Protein AF-A8F8S2-F1 (afdb_monomer_lite)

Secondary structure (DSSP, 8-state):
-HHHHHHHHHHHHHHHHHHHHHHHGGG-SS-HHHHHHHHHHHHHHHHHH-S-HHHHHHHHHHHHHHHHHHHHHHHHHHGGG---HHHHHHHHHHHHHHHHHHHHHHHHHHHHHHHT---

pLDDT: mean 85.49, std 11.43, range [55.09, 97.12]

Sequence (119 aa):
MKKVLFFIIVMTFLYHAVIFELVLGKFSPFPSALMWVFVAIISWFVGNSIESFSRTLFVVVTSFIVSGIISYFLMSYYIRESVEGLVQIITLRMISISLLTVFTLSSICAFFGYMFRSR

Foldseek 3Di:
DVLLVVLLVVLLVLLLLLLVCLVVVVPRPDDSVVSLVVLLVSLLVLLLPDQDLVSSLVSLVNSLVNSVVVNVVVCVVVVPDDDDVVVVVVSVVVSVVVSVVSSVSSSVSSNVSNVPHDD

Organism: Pseudothermotoga lettingae (strain ATCC BAA-301 / DSM 14385 / NBRC 107922 / TMO) (NCBI:txid416591)

Radius of gyration: 15.35 Å; chains: 1; bounding box: 41×23×43 Å

Structure (mmCIF, N/CA/C/O backbone):
data_AF-A8F8S2-F1
#
_entry.id   AF-A8F8S2-F1
#
loop_
_atom_site.group_PDB
_atom_site.id
_atom_site.type_symbol
_atom_site.label_atom_id
_atom_site.label_alt_id
_atom_site.label_comp_id
_atom_site.label_asym_id
_atom_site.label_entity_id
_atom_site.label_seq_id
_atom_site.pdbx_PDB_ins_code
_atom_site.Cartn_x
_atom_site.Cartn_y
_atom_site.Cartn_z
_atom_site.occupancy
_atom_site.B_iso_or_equiv
_atom_site.auth_seq_id
_atom_site.auth_comp_id
_atom_site.auth_asym_id
_atom_site.auth_atom_id
_atom_site.pdbx_PDB_model_num
ATOM 1 N N . MET A 1 1 ? 0.224 -0.499 21.092 1.00 71.69 1 MET A N 1
ATOM 2 C CA . MET A 1 1 ? 1.548 -0.388 20.431 1.00 71.69 1 MET A CA 1
ATOM 3 C C . MET A 1 1 ? 1.903 -1.615 19.592 1.00 71.69 1 MET A C 1
ATOM 5 O O . MET A 1 1 ? 2.153 -1.430 18.412 1.00 71.69 1 MET A O 1
ATOM 9 N N . LYS A 1 2 ? 1.848 -2.853 20.118 1.00 84.44 2 LYS A N 1
ATOM 10 C CA . LYS A 1 2 ? 2.185 -4.075 19.344 1.00 84.44 2 LYS A CA 1
ATOM 11 C C . LYS A 1 2 ? 1.418 -4.222 18.013 1.00 84.44 2 LYS A C 1
ATOM 13 O O . LYS A 1 2 ? 2.042 -4.428 16.983 1.00 84.44 2 LYS A O 1
ATOM 18 N N . LYS A 1 3 ? 0.089 -4.027 18.013 1.00 85.69 3 LYS A N 1
ATOM 19 C CA . LYS A 1 3 ? -0.744 -4.078 16.788 1.00 85.69 3 LYS A CA 1
ATOM 20 C C . LYS A 1 3 ? -0.375 -3.004 15.755 1.00 85.69 3 LYS A C 1
ATOM 22 O O . LYS A 1 3 ? -0.340 -3.283 14.568 1.00 85.69 3 LYS A O 1
ATOM 27 N N . VAL A 1 4 ? -0.074 -1.790 16.219 1.00 88.94 4 VAL A N 1
ATOM 28 C CA . VAL A 1 4 ? 0.326 -0.659 15.362 1.00 88.94 4 VAL A CA 1
ATOM 29 C C . VAL A 1 4 ? 1.646 -0.974 14.666 1.00 88.94 4 VAL A C 1
ATOM 31 O O . VAL A 1 4 ? 1.726 -0.866 13.451 1.00 88.94 4 VAL A O 1
ATOM 34 N N . LEU A 1 5 ? 2.649 -1.433 15.421 1.00 91.88 5 LEU A N 1
ATOM 35 C CA . LEU A 1 5 ? 3.941 -1.826 14.861 1.00 91.88 5 LEU A CA 1
ATOM 36 C C . LEU A 1 5 ? 3.792 -2.969 13.847 1.00 91.88 5 LEU A C 1
ATOM 38 O O . LEU A 1 5 ? 4.364 -2.902 12.766 1.00 91.88 5 LEU A O 1
ATOM 42 N N . PHE A 1 6 ? 2.983 -3.981 14.173 1.00 93.75 6 PHE A N 1
ATOM 43 C CA . PHE A 1 6 ? 2.685 -5.081 13.258 1.00 93.75 6 PHE A CA 1
ATOM 44 C C . PHE A 1 6 ? 2.084 -4.581 11.938 1.00 93.75 6 PHE A C 1
ATOM 46 O O . PHE A 1 6 ? 2.605 -4.905 10.875 1.00 93.75 6 PHE A O 1
ATOM 53 N N . PHE A 1 7 ? 1.043 -3.743 11.991 1.00 94.19 7 PHE A N 1
ATOM 54 C CA . PHE A 1 7 ? 0.446 -3.192 10.775 1.00 94.19 7 PHE A CA 1
ATOM 55 C C . PHE A 1 7 ? 1.416 -2.310 9.998 1.00 94.19 7 PHE A C 1
ATOM 57 O O . PHE A 1 7 ? 1.414 -2.379 8.773 1.00 94.19 7 PHE A O 1
ATOM 64 N N . ILE A 1 8 ? 2.278 -1.546 10.681 1.00 94.06 8 ILE A N 1
ATOM 65 C CA . ILE A 1 8 ? 3.308 -0.755 10.006 1.00 94.06 8 ILE A CA 1
ATOM 66 C C . ILE A 1 8 ? 4.217 -1.664 9.178 1.00 94.06 8 ILE A C 1
ATOM 68 O O . ILE A 1 8 ? 4.446 -1.377 8.004 1.00 94.06 8 ILE A O 1
ATOM 72 N N . ILE A 1 9 ? 4.699 -2.762 9.764 1.00 94.31 9 ILE A N 1
ATOM 73 C CA . ILE A 1 9 ? 5.585 -3.724 9.096 1.00 94.31 9 ILE A CA 1
ATOM 74 C C . ILE A 1 9 ? 4.875 -4.371 7.901 1.00 94.31 9 ILE A C 1
ATOM 76 O O . ILE A 1 9 ? 5.403 -4.341 6.790 1.00 94.31 9 ILE A O 1
ATOM 80 N N . VAL A 1 10 ? 3.663 -4.898 8.104 1.00 95.06 10 VAL A N 1
ATOM 81 C CA . VAL A 1 10 ? 2.891 -5.578 7.049 1.00 95.06 10 VAL A CA 1
ATOM 82 C C . VAL A 1 10 ? 2.578 -4.631 5.890 1.00 95.06 10 VAL A C 1
ATOM 84 O O . VAL A 1 10 ? 2.824 -4.968 4.735 1.00 95.06 10 VAL A O 1
ATOM 87 N N . MET A 1 11 ? 2.085 -3.427 6.182 1.00 94.50 11 MET A N 1
ATOM 88 C CA . MET A 1 11 ? 1.760 -2.436 5.154 1.00 94.50 11 MET A CA 1
ATOM 89 C C . MET A 1 11 ? 3.008 -1.948 4.419 1.00 94.50 11 MET A C 1
ATOM 91 O O . MET A 1 11 ? 2.962 -1.762 3.207 1.00 94.50 11 MET A O 1
ATOM 95 N N . THR A 1 12 ? 4.135 -1.781 5.120 1.00 94.06 12 THR A N 1
ATOM 96 C CA . THR A 1 12 ? 5.415 -1.425 4.485 1.00 94.06 12 THR A CA 1
ATOM 97 C C . THR A 1 12 ? 5.805 -2.488 3.467 1.00 94.06 12 THR A C 1
ATOM 99 O O . THR A 1 12 ? 6.110 -2.152 2.327 1.00 94.06 12 THR A O 1
ATOM 102 N N . PHE A 1 13 ? 5.735 -3.766 3.851 1.00 92.88 13 PHE A N 1
ATOM 103 C CA . PHE A 1 13 ? 6.050 -4.876 2.957 1.00 92.88 13 PHE A CA 1
ATOM 104 C C . PHE A 1 13 ? 5.123 -4.912 1.736 1.00 92.88 13 PHE A C 1
ATOM 106 O O . PHE A 1 13 ? 5.595 -5.073 0.615 1.00 92.88 13 PHE A O 1
ATOM 113 N N . LEU A 1 14 ? 3.819 -4.698 1.927 1.00 92.19 14 LEU A N 1
ATOM 114 C CA . LEU A 1 14 ? 2.854 -4.691 0.825 1.00 92.19 14 LEU A CA 1
ATOM 115 C C . LEU A 1 14 ? 3.070 -3.530 -0.145 1.00 92.19 14 LEU A C 1
ATOM 117 O O . LEU A 1 14 ? 3.111 -3.751 -1.352 1.00 92.19 14 LEU A O 1
ATOM 121 N N . TYR A 1 15 ? 3.250 -2.306 0.357 1.00 91.81 15 TYR A N 1
ATOM 122 C CA . TYR A 1 15 ? 3.576 -1.170 -0.506 1.00 91.81 15 TYR A CA 1
ATOM 123 C C . TYR A 1 15 ? 4.882 -1.403 -1.258 1.00 91.81 15 TYR A C 1
ATOM 125 O O . TYR A 1 15 ? 4.992 -1.053 -2.428 1.00 91.81 15 TYR A O 1
ATOM 133 N N . HIS A 1 16 ? 5.868 -1.994 -0.588 1.00 89.50 16 HIS A N 1
ATOM 134 C CA . HIS A 1 16 ? 7.162 -2.280 -1.185 1.00 89.50 16 HIS A CA 1
ATOM 135 C C . HIS A 1 16 ? 7.037 -3.299 -2.315 1.00 89.50 16 HIS A C 1
ATOM 137 O O . HIS A 1 16 ? 7.554 -3.080 -3.408 1.00 89.50 16 HIS A O 1
ATOM 143 N N . ALA A 1 17 ? 6.274 -4.366 -2.078 1.00 88.75 17 ALA A N 1
ATOM 144 C CA . ALA A 1 17 ? 5.955 -5.363 -3.084 1.00 88.75 17 ALA A CA 1
ATOM 145 C C . ALA A 1 17 ? 5.234 -4.732 -4.285 1.00 88.75 17 ALA A C 1
ATOM 147 O O . ALA A 1 17 ? 5.648 -4.970 -5.412 1.00 88.75 17 ALA A O 1
ATOM 148 N N . VAL A 1 18 ? 4.247 -3.849 -4.069 1.00 88.62 18 VAL A N 1
ATOM 149 C CA . VAL A 1 18 ? 3.585 -3.108 -5.163 1.00 88.62 18 VAL A CA 1
ATOM 150 C C . VAL A 1 18 ? 4.596 -2.319 -5.996 1.00 88.62 18 VAL A C 1
ATOM 152 O O . VAL A 1 18 ? 4.557 -2.398 -7.221 1.00 88.62 18 VAL A O 1
ATOM 155 N N . ILE A 1 19 ? 5.511 -1.580 -5.359 1.00 86.25 19 ILE A N 1
ATOM 156 C CA . ILE A 1 19 ? 6.549 -0.819 -6.072 1.00 86.25 19 ILE A CA 1
ATOM 157 C C . ILE A 1 19 ? 7.399 -1.763 -6.923 1.00 86.25 19 ILE A C 1
ATOM 159 O O . ILE A 1 19 ? 7.591 -1.512 -8.109 1.00 86.25 19 ILE A O 1
ATOM 163 N N . PHE A 1 20 ? 7.872 -2.860 -6.337 1.00 82.75 20 PHE A N 1
ATOM 164 C CA . PHE A 1 20 ? 8.701 -3.839 -7.030 1.00 82.75 20 PHE A CA 1
ATOM 165 C C . PHE A 1 20 ? 7.988 -4.498 -8.208 1.00 82.75 20 PHE A C 1
ATOM 167 O O . PHE A 1 20 ? 8.573 -4.592 -9.284 1.00 82.75 20 PHE A O 1
ATOM 174 N N . GLU A 1 21 ? 6.731 -4.905 -8.047 1.00 83.38 21 GLU A N 1
ATOM 175 C CA . GLU A 1 21 ? 5.962 -5.508 -9.137 1.00 83.38 21 GLU A CA 1
ATOM 176 C C . GLU A 1 21 ? 5.777 -4.541 -10.306 1.00 83.38 21 GLU A C 1
ATOM 178 O O . GLU A 1 21 ? 5.973 -4.919 -11.459 1.00 83.38 21 GLU A O 1
ATOM 183 N N . LEU A 1 22 ? 5.463 -3.273 -10.022 1.00 82.25 22 LEU A N 1
ATOM 184 C CA . LEU A 1 22 ? 5.289 -2.249 -11.057 1.00 82.25 22 LEU A CA 1
ATOM 185 C C . LEU A 1 22 ? 6.578 -1.976 -11.843 1.00 82.25 22 LEU A C 1
ATOM 187 O O . LEU A 1 22 ? 6.526 -1.445 -12.950 1.00 82.25 22 LEU A O 1
ATOM 191 N N . VAL A 1 23 ? 7.729 -2.316 -11.268 1.00 78.25 23 VAL A N 1
ATOM 192 C CA . VAL A 1 23 ? 9.053 -2.004 -11.817 1.00 78.25 23 VAL A CA 1
ATOM 193 C C . VAL A 1 23 ? 9.646 -3.202 -12.529 1.00 78.25 23 VAL A C 1
ATOM 195 O O . VAL A 1 23 ? 10.194 -3.062 -13.618 1.00 78.25 23 VAL A O 1
ATOM 198 N N . LEU A 1 24 ? 9.506 -4.386 -11.938 1.00 73.00 24 LEU A N 1
ATOM 199 C CA . LEU A 1 24 ? 9.963 -5.641 -12.518 1.00 73.00 24 LEU A CA 1
ATOM 200 C C . LEU A 1 24 ? 9.001 -6.172 -13.583 1.00 73.00 24 LEU A C 1
ATOM 202 O O . LEU A 1 24 ? 9.435 -6.956 -14.427 1.00 73.00 24 LEU A O 1
ATOM 206 N N . GLY A 1 25 ? 7.733 -5.739 -13.571 1.00 67.81 25 GLY A N 1
ATOM 207 C CA . GLY A 1 25 ? 6.710 -5.960 -14.595 1.00 67.81 25 GLY A CA 1
ATOM 208 C C . GLY A 1 25 ? 6.547 -7.423 -15.016 1.00 67.81 25 GLY A C 1
ATOM 209 O O . GLY A 1 25 ? 5.668 -8.129 -14.538 1.00 67.81 25 GLY A O 1
ATOM 210 N N . LYS A 1 26 ? 7.410 -7.878 -15.931 1.00 60.56 26 LYS A N 1
ATOM 211 C CA . LYS A 1 26 ? 7.431 -9.228 -16.519 1.00 60.56 26 LYS A CA 1
ATOM 212 C C . LYS A 1 26 ? 7.951 -10.321 -15.580 1.00 60.56 26 LYS A C 1
ATOM 214 O O . LYS A 1 26 ? 7.629 -11.483 -15.789 1.00 60.56 26 LYS A O 1
ATOM 219 N N . PHE A 1 27 ? 8.754 -9.963 -14.579 1.00 61.03 27 PHE A N 1
ATOM 220 C CA . PHE A 1 27 ? 9.329 -10.915 -13.616 1.00 61.03 27 PHE A CA 1
ATOM 221 C C . PHE A 1 27 ? 8.520 -11.009 -12.317 1.00 61.03 27 PHE A C 1
ATOM 223 O O . PHE A 1 27 ? 8.965 -11.613 -11.342 1.00 61.03 27 PHE A O 1
ATOM 230 N N . SER A 1 28 ? 7.345 -10.382 -12.295 1.00 62.31 28 SER A N 1
ATOM 231 C CA . SER A 1 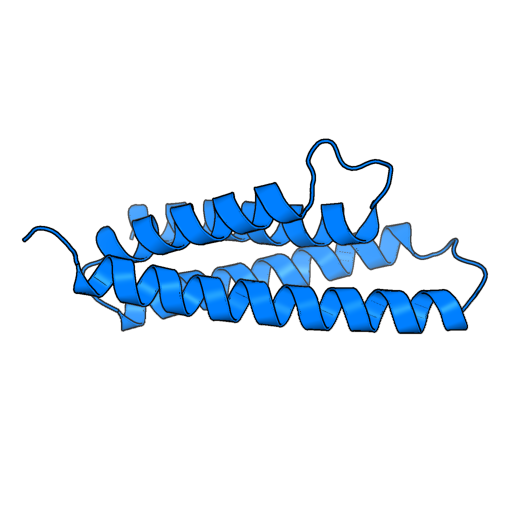28 ? 6.484 -10.334 -11.127 1.00 62.31 28 SER A CA 1
ATOM 232 C C . SER A 1 28 ? 5.785 -11.678 -10.886 1.00 62.31 28 SER A C 1
ATOM 234 O O . SER A 1 28 ? 5.168 -12.203 -11.816 1.00 62.31 28 SER A O 1
ATOM 236 N N . PRO A 1 29 ? 5.835 -12.242 -9.664 1.00 65.50 29 PRO A N 1
ATOM 237 C CA . PRO A 1 29 ? 5.124 -13.476 -9.345 1.00 65.50 29 PRO A CA 1
ATOM 238 C C . PRO A 1 29 ? 3.599 -13.283 -9.284 1.00 65.50 29 PRO A C 1
ATOM 240 O O . PRO A 1 29 ? 2.872 -14.250 -9.511 1.00 65.50 29 PRO A O 1
ATOM 243 N N . PHE A 1 30 ? 3.103 -12.064 -9.020 1.00 72.69 30 PHE A N 1
ATOM 244 C CA . PHE A 1 3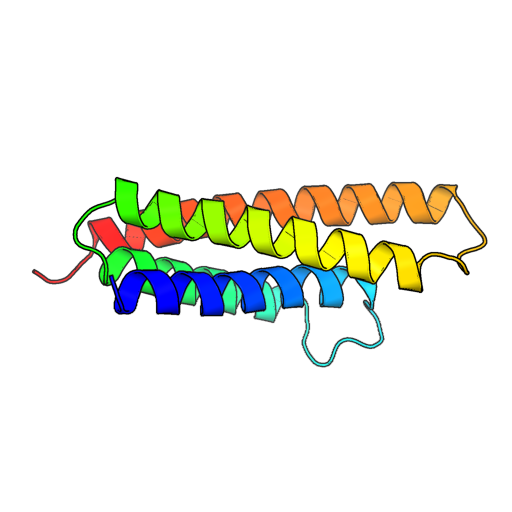0 ? 1.679 -11.733 -9.079 1.00 72.69 30 PHE A CA 1
ATOM 245 C C . PHE A 1 30 ? 1.391 -10.574 -10.054 1.00 72.69 30 PHE A C 1
ATOM 247 O O . PHE A 1 30 ? 2.266 -9.759 -10.360 1.00 72.69 30 PHE A O 1
ATOM 254 N N . PRO A 1 31 ? 0.156 -10.486 -10.588 1.00 82.31 31 PRO A N 1
ATOM 255 C CA . PRO A 1 31 ? -0.318 -9.292 -11.272 1.00 82.31 31 PRO A CA 1
ATOM 256 C C . PRO A 1 31 ? -0.446 -8.121 -10.294 1.00 82.31 31 PRO A C 1
ATOM 258 O O . PRO A 1 31 ? -1.105 -8.251 -9.259 1.00 82.31 31 PRO A O 1
ATOM 261 N N . SER A 1 32 ? 0.038 -6.939 -10.685 1.00 81.62 32 SER A N 1
ATOM 262 C CA . SER A 1 32 ? 0.004 -5.738 -9.834 1.00 81.62 32 SER A CA 1
ATOM 263 C C . SER A 1 32 ? -1.400 -5.391 -9.330 1.00 81.62 32 SER A C 1
ATOM 265 O O . SER A 1 32 ? -1.560 -4.941 -8.198 1.00 81.62 32 SER A O 1
ATOM 267 N N . ALA A 1 33 ? -2.438 -5.663 -10.127 1.00 83.38 33 ALA A N 1
ATOM 268 C CA . ALA A 1 33 ? -3.828 -5.473 -9.716 1.00 83.38 33 ALA A CA 1
ATOM 269 C C . ALA A 1 33 ? -4.215 -6.325 -8.490 1.00 83.38 33 ALA A C 1
ATOM 271 O O . ALA A 1 33 ? -4.931 -5.839 -7.617 1.00 83.38 33 ALA A O 1
ATOM 272 N N . LEU A 1 34 ? -3.722 -7.566 -8.376 1.00 88.12 34 LEU A N 1
ATOM 273 C CA . LEU A 1 34 ? -3.969 -8.403 -7.196 1.00 88.12 34 LEU A CA 1
ATOM 274 C C . LEU A 1 34 ? -3.280 -7.827 -5.959 1.00 88.12 34 LEU A C 1
ATOM 276 O O . LEU A 1 34 ? -3.885 -7.774 -4.889 1.00 88.12 34 LEU A O 1
ATOM 280 N N . MET A 1 35 ? -2.050 -7.330 -6.103 1.00 89.50 35 MET A N 1
ATOM 281 C CA . MET A 1 35 ? -1.344 -6.678 -4.999 1.00 89.50 35 MET A CA 1
ATOM 282 C C . MET A 1 35 ? -2.080 -5.437 -4.493 1.00 89.50 35 MET A C 1
ATOM 284 O O . MET A 1 35 ? -2.152 -5.214 -3.285 1.00 89.50 35 MET A O 1
ATOM 288 N N . TRP A 1 36 ? -2.703 -4.666 -5.385 1.00 91.25 36 TRP A N 1
ATOM 289 C CA . TRP A 1 36 ? -3.529 -3.525 -4.984 1.00 91.25 36 TRP A CA 1
ATOM 290 C C . TRP A 1 36 ? -4.761 -3.961 -4.193 1.00 91.25 36 TRP A C 1
ATOM 292 O O . TRP A 1 36 ? -5.102 -3.331 -3.192 1.00 91.25 36 TRP A O 1
ATOM 302 N N . VAL A 1 37 ? -5.407 -5.057 -4.602 1.00 92.19 37 VAL A N 1
ATOM 303 C CA . VAL A 1 37 ? -6.540 -5.632 -3.866 1.00 92.19 37 VAL A CA 1
ATOM 304 C C . VAL A 1 37 ? -6.105 -6.064 -2.464 1.00 92.19 37 VAL A C 1
ATOM 306 O O . VAL A 1 37 ? -6.788 -5.736 -1.495 1.00 92.19 37 VAL A O 1
ATOM 309 N N . PHE A 1 38 ? -4.947 -6.717 -2.319 1.00 92.94 38 PHE A N 1
ATOM 310 C CA . PHE A 1 38 ? -4.412 -7.062 -0.998 1.00 92.94 38 PHE A CA 1
ATOM 311 C C . PHE A 1 38 ? -4.160 -5.827 -0.135 1.00 92.94 38 PHE A C 1
ATOM 313 O O . PHE A 1 38 ? -4.564 -5.804 1.028 1.00 92.94 38 PHE A O 1
ATOM 320 N N . VAL A 1 39 ? -3.556 -4.778 -0.697 1.00 94.81 39 VAL A N 1
ATOM 321 C CA . VAL A 1 39 ? -3.351 -3.511 0.015 1.00 94.81 39 VAL A CA 1
ATOM 322 C C . VAL A 1 39 ? -4.684 -2.917 0.483 1.00 94.81 39 VAL A C 1
ATOM 324 O O . VAL A 1 39 ? -4.793 -2.508 1.641 1.00 94.81 39 VAL A O 1
ATOM 327 N N . ALA A 1 40 ? -5.713 -2.910 -0.365 1.00 94.56 40 ALA A N 1
ATOM 328 C CA . ALA A 1 40 ? -7.036 -2.392 -0.020 1.00 94.56 40 ALA A CA 1
ATOM 329 C C . ALA A 1 40 ? -7.699 -3.198 1.113 1.00 94.56 40 ALA A C 1
ATOM 331 O O . ALA A 1 40 ? -8.175 -2.617 2.092 1.00 94.56 40 ALA A O 1
ATOM 332 N N . ILE A 1 41 ? -7.669 -4.533 1.022 1.00 95.69 41 ILE A N 1
ATOM 333 C CA . ILE A 1 41 ? -8.217 -5.438 2.043 1.00 95.69 41 ILE A CA 1
ATOM 334 C C . ILE A 1 41 ? -7.502 -5.232 3.380 1.00 95.69 41 ILE A C 1
ATOM 336 O O . ILE A 1 41 ? -8.146 -5.048 4.412 1.00 95.69 41 ILE A O 1
ATOM 340 N N . ILE A 1 42 ? -6.169 -5.224 3.384 1.00 95.44 42 ILE A N 1
ATOM 341 C CA . ILE A 1 42 ? -5.403 -5.048 4.620 1.00 95.44 42 ILE A CA 1
ATOM 342 C C . ILE A 1 42 ? -5.631 -3.655 5.203 1.00 95.44 42 ILE A C 1
ATOM 344 O O . ILE A 1 42 ? -5.824 -3.541 6.410 1.00 95.44 42 ILE A O 1
ATOM 348 N N . SER A 1 43 ? -5.705 -2.615 4.371 1.00 96.12 43 SER A N 1
ATOM 349 C CA . SER A 1 43 ? -6.020 -1.255 4.819 1.00 96.12 43 SER A CA 1
ATOM 350 C C . SER A 1 43 ? -7.372 -1.180 5.524 1.00 96.12 43 SER A C 1
ATOM 352 O O . SER A 1 43 ? -7.468 -0.584 6.597 1.00 96.12 43 SER A O 1
ATOM 354 N N . TRP A 1 44 ? -8.396 -1.849 4.982 1.00 96.31 44 TRP A N 1
ATOM 355 C CA . TRP A 1 44 ? -9.684 -2.001 5.659 1.00 96.31 44 TRP A CA 1
ATOM 356 C C . TRP A 1 44 ? -9.525 -2.654 7.035 1.00 96.31 44 TRP A C 1
ATOM 358 O O . TRP A 1 44 ? -10.028 -2.132 8.031 1.00 96.31 44 TRP A O 1
ATOM 368 N N . PHE A 1 45 ? -8.786 -3.764 7.125 1.00 94.56 45 PHE A N 1
ATOM 369 C CA . PHE A 1 45 ? -8.531 -4.433 8.403 1.00 94.56 45 PHE A CA 1
ATOM 370 C C . PHE A 1 45 ? -7.779 -3.549 9.401 1.00 94.56 45 PHE A C 1
ATOM 372 O O . PHE A 1 45 ? -8.106 -3.584 10.590 1.00 94.56 45 PHE A O 1
ATOM 379 N N . VAL A 1 46 ? -6.814 -2.742 8.945 1.00 94.25 46 VAL A N 1
ATOM 380 C CA . VAL A 1 46 ? -6.110 -1.771 9.797 1.00 94.25 46 VAL A CA 1
ATOM 381 C C . VAL A 1 46 ? -7.112 -0.782 10.390 1.00 94.25 46 VAL A C 1
ATOM 383 O O . VAL A 1 46 ? -7.125 -0.590 11.606 1.00 94.25 46 VAL A O 1
ATOM 386 N N . GLY A 1 47 ? -7.992 -0.220 9.558 1.00 93.38 47 GLY A N 1
ATOM 387 C CA . GLY A 1 47 ? -9.049 0.692 9.995 1.00 93.38 47 GLY A CA 1
ATOM 388 C C . GLY A 1 47 ? -10.019 0.071 10.993 1.00 93.38 47 GLY A C 1
ATOM 389 O O . GLY A 1 47 ? -10.287 0.652 12.042 1.00 93.38 47 GLY A O 1
ATOM 390 N N . ASN A 1 48 ? -10.483 -1.145 10.709 1.00 93.75 48 ASN A N 1
ATOM 391 C CA . ASN A 1 48 ? -11.405 -1.884 11.570 1.00 93.75 48 ASN A CA 1
ATOM 392 C C . ASN A 1 48 ? -10.784 -2.249 12.934 1.00 93.75 48 ASN A C 1
ATOM 394 O O . ASN A 1 48 ? -11.480 -2.361 13.939 1.00 93.75 48 ASN A O 1
ATOM 398 N N . SER A 1 49 ? -9.462 -2.429 12.985 1.00 91.38 49 SER A N 1
ATOM 399 C CA . SER A 1 49 ? -8.759 -2.936 14.171 1.00 91.38 49 SER A CA 1
ATOM 400 C C . SER A 1 49 ? -8.239 -1.853 15.121 1.00 91.38 49 SER A C 1
ATOM 402 O O . SER A 1 49 ? -7.834 -2.178 16.242 1.00 91.38 49 SER A O 1
ATOM 404 N N . ILE A 1 50 ? -8.160 -0.593 14.683 1.00 91.50 50 ILE A N 1
ATOM 405 C CA . ILE A 1 50 ? -7.561 0.506 15.451 1.00 91.50 50 ILE A CA 1
ATOM 406 C C . ILE A 1 50 ? -8.651 1.463 15.939 1.00 91.50 50 ILE A C 1
ATOM 408 O O . ILE A 1 50 ? -9.481 1.951 15.183 1.00 91.50 50 ILE A O 1
ATOM 412 N N . GLU A 1 51 ? -8.610 1.797 17.230 1.00 86.81 51 GLU A N 1
ATOM 413 C CA . GLU A 1 51 ? -9.668 2.575 17.888 1.00 86.81 51 GLU A CA 1
ATOM 414 C C . GLU A 1 51 ? -9.784 4.037 17.439 1.00 86.81 51 GLU A C 1
ATOM 416 O O . GLU A 1 51 ? -10.806 4.665 17.692 1.00 86.81 51 GLU A O 1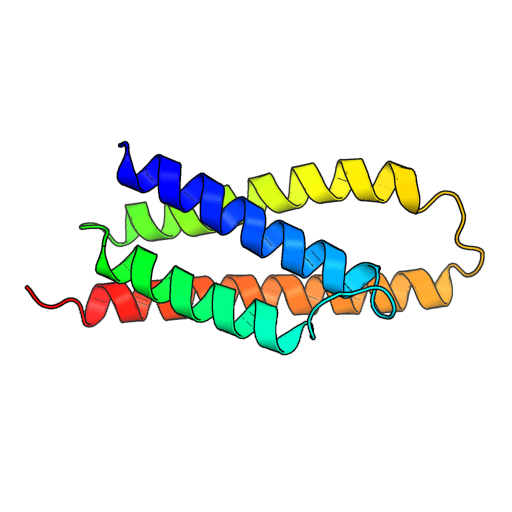
ATOM 421 N N . SER A 1 52 ? -8.750 4.580 16.796 1.00 90.69 52 SER A N 1
ATOM 422 C CA . SER A 1 52 ? -8.671 5.975 16.365 1.00 90.69 52 SER A CA 1
ATOM 423 C C . SER A 1 52 ? -8.284 6.054 14.895 1.00 90.69 52 SER A C 1
ATOM 425 O O . SER A 1 52 ? -7.257 5.507 14.477 1.00 90.69 52 SER A O 1
ATOM 427 N N . PHE A 1 53 ? -9.064 6.806 14.121 1.00 91.88 53 PHE A N 1
ATOM 428 C CA . PHE A 1 53 ? -8.761 7.037 12.714 1.00 91.88 53 PHE A CA 1
ATOM 429 C C . PHE A 1 53 ? -7.432 7.780 12.519 1.00 91.88 53 PHE A C 1
ATOM 431 O O . PHE A 1 53 ? -6.649 7.399 11.656 1.00 91.88 53 PHE A O 1
ATOM 438 N N . SER A 1 54 ? -7.089 8.745 13.379 1.00 92.75 54 SER A N 1
ATOM 439 C CA . SER A 1 54 ? -5.792 9.436 13.309 1.00 92.75 54 SER A CA 1
ATOM 440 C C . SER A 1 54 ? -4.611 8.474 13.470 1.00 92.75 54 SER A C 1
ATOM 442 O O . SER A 1 54 ? -3.609 8.596 12.770 1.00 92.75 54 SER A O 1
ATOM 444 N N . ARG A 1 55 ? -4.734 7.466 14.348 1.00 91.88 55 ARG A N 1
ATOM 445 C CA . ARG A 1 55 ? -3.717 6.407 14.490 1.00 91.88 55 ARG A CA 1
ATOM 446 C C . ARG A 1 55 ? -3.672 5.487 13.271 1.00 91.88 55 ARG A C 1
ATOM 448 O O . ARG A 1 55 ? -2.596 5.038 12.896 1.00 91.88 55 ARG A O 1
ATOM 455 N N . THR A 1 56 ? -4.821 5.219 12.660 1.00 93.69 56 THR A N 1
ATOM 456 C CA . THR A 1 56 ? -4.923 4.437 11.421 1.00 93.69 56 THR A CA 1
ATOM 457 C C . THR A 1 56 ? -4.216 5.150 10.272 1.00 93.69 56 THR A C 1
ATOM 459 O O . THR A 1 56 ? -3.354 4.562 9.626 1.00 93.69 56 THR A O 1
ATOM 462 N N . LEU A 1 57 ? -4.507 6.437 10.068 1.00 94.75 57 LEU A N 1
ATOM 463 C CA . LEU A 1 57 ? -3.827 7.265 9.074 1.00 94.75 57 LEU A CA 1
ATOM 464 C C . LEU A 1 57 ? -2.324 7.325 9.326 1.00 94.75 57 LEU A C 1
ATOM 466 O O . LEU A 1 57 ? -1.552 7.174 8.387 1.00 94.75 57 LEU A O 1
ATOM 470 N N . PHE A 1 58 ? -1.907 7.479 10.586 1.00 95.19 58 PHE A N 1
ATOM 471 C CA . PHE A 1 58 ? -0.492 7.439 10.940 1.00 95.19 58 PHE A CA 1
ATOM 472 C C . PHE A 1 58 ? 0.171 6.135 10.472 1.00 95.19 58 PHE A C 1
ATOM 474 O O . PHE A 1 58 ? 1.209 6.187 9.825 1.00 95.19 58 PHE A O 1
ATOM 481 N N . VAL A 1 59 ? -0.456 4.976 10.705 1.00 95.50 59 VAL A N 1
ATOM 482 C CA . VAL A 1 59 ? 0.051 3.683 10.208 1.00 95.50 59 VAL A CA 1
ATOM 483 C C . VAL A 1 59 ? 0.174 3.680 8.683 1.00 95.50 59 VAL A C 1
ATOM 485 O O . VAL A 1 59 ? 1.246 3.382 8.167 1.00 95.50 59 VAL A O 1
ATOM 488 N N . VAL A 1 60 ? -0.894 4.039 7.965 1.00 95.94 60 VAL A N 1
ATOM 489 C CA . VAL A 1 60 ? -0.931 4.003 6.491 1.00 95.94 60 VAL A CA 1
ATOM 490 C C . VAL A 1 60 ? 0.132 4.928 5.886 1.00 95.94 60 VAL A C 1
ATOM 492 O O . VAL A 1 60 ? 0.865 4.515 4.986 1.00 95.94 60 VAL A O 1
ATOM 495 N N . VAL A 1 61 ? 0.252 6.154 6.405 1.00 96.44 61 VAL A N 1
ATOM 496 C CA . VAL A 1 61 ? 1.214 7.167 5.946 1.00 96.44 61 VAL A CA 1
ATOM 497 C C . VAL A 1 61 ? 2.647 6.751 6.260 1.00 96.44 61 VAL A C 1
ATOM 499 O O . VAL A 1 61 ? 3.497 6.772 5.371 1.00 96.44 61 VAL A O 1
ATOM 502 N N . THR A 1 62 ? 2.935 6.346 7.499 1.00 95.75 62 THR A N 1
ATOM 503 C CA . THR A 1 62 ? 4.292 5.947 7.890 1.00 95.75 62 THR A CA 1
ATOM 504 C C . THR A 1 62 ? 4.760 4.736 7.089 1.00 95.75 62 THR A C 1
ATOM 506 O O . THR A 1 62 ? 5.883 4.745 6.594 1.00 95.75 62 THR A O 1
ATOM 509 N N . SER A 1 63 ? 3.906 3.731 6.880 1.00 95.81 63 SER A N 1
ATOM 510 C CA . SER A 1 63 ? 4.246 2.573 6.048 1.00 95.81 63 SER A CA 1
ATOM 511 C C . SER A 1 63 ? 4.543 2.939 4.599 1.00 95.81 63 SER A C 1
ATOM 513 O O . SER A 1 63 ? 5.476 2.393 4.012 1.00 95.81 63 SER A O 1
ATOM 515 N N . PHE A 1 64 ? 3.775 3.866 4.022 1.00 95.19 64 PHE A N 1
ATOM 516 C CA . PHE A 1 64 ? 4.009 4.337 2.660 1.00 95.19 64 PHE A CA 1
ATOM 517 C C . PHE A 1 64 ? 5.363 5.049 2.538 1.00 95.19 64 PHE A C 1
ATOM 519 O O . PHE A 1 64 ? 6.148 4.730 1.647 1.00 95.19 64 PHE A O 1
ATOM 526 N N . ILE A 1 65 ? 5.679 5.947 3.478 1.00 94.75 65 ILE A N 1
ATOM 527 C CA . ILE A 1 65 ? 6.957 6.676 3.503 1.00 94.75 65 ILE A CA 1
ATOM 528 C C . ILE A 1 65 ? 8.135 5.710 3.670 1.00 94.75 65 ILE A C 1
ATOM 530 O O . ILE A 1 65 ? 9.088 5.765 2.896 1.00 94.75 65 ILE A O 1
ATOM 534 N N . VAL A 1 66 ? 8.070 4.808 4.655 1.00 94.69 66 VAL A N 1
ATOM 535 C CA . VAL A 1 66 ? 9.146 3.840 4.920 1.00 94.69 66 VAL A CA 1
ATOM 536 C C . VAL A 1 66 ? 9.364 2.939 3.706 1.00 94.69 66 VAL A C 1
ATOM 538 O O . VAL A 1 66 ? 10.502 2.755 3.278 1.00 94.69 66 VAL A O 1
ATOM 541 N N . SER A 1 67 ? 8.286 2.437 3.101 1.00 91.94 67 SER A N 1
ATOM 542 C CA . SER A 1 67 ? 8.363 1.639 1.877 1.00 91.94 67 SER A CA 1
ATOM 543 C C . SER A 1 67 ? 9.009 2.411 0.724 1.00 91.94 67 SER A C 1
ATOM 545 O O . SER A 1 67 ? 9.896 1.883 0.051 1.00 91.94 67 SER A O 1
ATOM 547 N N . GLY A 1 68 ? 8.617 3.671 0.515 1.00 89.25 68 GLY A N 1
ATOM 548 C CA . GLY A 1 68 ? 9.196 4.530 -0.516 1.00 89.25 68 GLY A CA 1
ATOM 549 C C . GLY A 1 68 ? 10.704 4.720 -0.338 1.00 89.25 68 GLY A C 1
ATOM 550 O O . GLY A 1 68 ? 11.455 4.563 -1.298 1.00 89.25 68 GLY A O 1
ATOM 551 N N . ILE A 1 69 ? 11.157 4.965 0.897 1.00 91.00 69 ILE A N 1
ATOM 552 C CA . ILE A 1 69 ? 12.585 5.104 1.226 1.00 91.00 69 ILE A CA 1
ATOM 553 C C . ILE A 1 69 ? 13.342 3.804 0.921 1.00 91.00 69 ILE A C 1
ATOM 555 O O . ILE A 1 69 ? 14.355 3.837 0.224 1.00 91.00 69 ILE A O 1
ATOM 559 N N . ILE A 1 70 ? 12.848 2.656 1.397 1.00 89.69 70 ILE A N 1
ATOM 560 C CA . ILE A 1 70 ? 13.489 1.349 1.162 1.00 89.69 70 ILE A CA 1
ATOM 561 C C . ILE A 1 70 ? 13.572 1.055 -0.344 1.00 89.69 70 ILE A C 1
ATOM 563 O O . ILE A 1 70 ? 14.619 0.652 -0.853 1.00 89.69 70 ILE A O 1
ATOM 567 N N . SER A 1 71 ? 12.479 1.299 -1.069 1.00 85.38 71 SER A N 1
ATOM 568 C CA . SER A 1 71 ? 12.398 1.069 -2.515 1.00 85.38 71 SER A CA 1
ATOM 569 C C . SER A 1 71 ? 13.351 1.958 -3.295 1.00 85.38 71 SER A C 1
ATOM 571 O O . SER A 1 71 ? 13.996 1.473 -4.217 1.00 85.38 71 SER A O 1
ATOM 573 N N . TYR A 1 72 ? 13.484 3.229 -2.910 1.00 84.62 72 TYR A N 1
ATOM 574 C CA . TYR A 1 72 ? 14.417 4.160 -3.536 1.00 84.62 72 TYR A CA 1
ATOM 575 C C . TYR A 1 72 ? 15.860 3.646 -3.468 1.00 84.62 72 TYR A C 1
ATOM 577 O O . TYR A 1 72 ? 16.540 3.587 -4.494 1.00 84.62 72 TYR A O 1
ATOM 585 N N . PHE A 1 73 ? 16.314 3.209 -2.288 1.00 84.88 73 PHE A N 1
ATOM 586 C CA . PHE A 1 73 ? 17.666 2.668 -2.137 1.00 84.88 73 PHE A CA 1
ATOM 587 C C . PHE A 1 73 ? 17.875 1.408 -2.981 1.00 84.88 73 PHE A C 1
ATOM 589 O O . PHE A 1 73 ? 18.884 1.306 -3.679 1.00 84.88 73 PHE A O 1
ATOM 596 N N . LEU A 1 74 ? 16.915 0.483 -2.993 1.00 79.81 74 LEU A N 1
ATOM 597 C CA . LEU A 1 74 ? 17.028 -0.738 -3.792 1.00 79.81 74 LEU A CA 1
ATOM 598 C C . LEU A 1 74 ? 16.994 -0.451 -5.299 1.00 79.81 74 LEU A C 1
ATOM 600 O O . LEU A 1 74 ? 17.842 -0.937 -6.038 1.00 79.81 74 LEU A O 1
ATOM 604 N N . MET A 1 75 ? 16.078 0.392 -5.769 1.00 73.00 75 MET A N 1
ATOM 605 C CA . MET A 1 75 ? 16.019 0.812 -7.171 1.00 73.00 75 MET A CA 1
ATOM 606 C C . MET A 1 75 ? 17.292 1.504 -7.634 1.00 73.00 75 MET A C 1
ATOM 608 O O . MET A 1 75 ? 17.742 1.256 -8.747 1.00 73.00 75 MET A O 1
ATOM 612 N N . SER A 1 76 ? 17.888 2.350 -6.792 1.00 72.62 76 SER A N 1
ATOM 613 C CA . SER A 1 76 ? 19.141 3.033 -7.125 1.00 72.62 76 SER A CA 1
ATOM 614 C C . SER A 1 76 ? 20.285 2.052 -7.425 1.00 72.62 76 SER A C 1
ATOM 616 O O . SER A 1 76 ? 21.182 2.373 -8.205 1.00 72.62 76 SER A O 1
ATOM 618 N N . TYR A 1 77 ? 20.221 0.842 -6.858 1.00 71.38 77 TYR A N 1
ATOM 619 C CA . TYR A 1 77 ? 21.137 -0.253 -7.160 1.00 71.38 77 TYR A CA 1
ATOM 620 C C . TYR A 1 77 ? 20.809 -0.924 -8.505 1.00 71.38 77 TYR A C 1
ATOM 622 O O . TYR A 1 77 ? 21.713 -1.137 -9.308 1.00 71.38 77 TYR A O 1
ATOM 630 N N . TYR A 1 78 ? 19.529 -1.193 -8.790 1.00 65.38 78 TYR A N 1
ATOM 631 C CA . TYR A 1 78 ? 19.089 -1.898 -10.007 1.00 65.38 78 TYR A CA 1
ATOM 632 C C . TYR A 1 78 ? 19.051 -1.037 -11.287 1.00 65.38 78 TYR A C 1
ATOM 634 O O . TYR A 1 78 ? 19.231 -1.560 -12.381 1.00 65.38 78 TYR A O 1
ATOM 642 N N . ILE A 1 79 ? 18.817 0.276 -11.192 1.00 60.97 79 ILE A N 1
ATOM 643 C CA . ILE A 1 79 ? 18.554 1.160 -12.352 1.00 60.97 79 ILE A CA 1
ATOM 644 C C . ILE A 1 79 ? 19.831 1.575 -13.112 1.00 60.97 79 ILE A C 1
ATOM 646 O O . ILE A 1 79 ? 19.749 2.198 -14.169 1.00 60.97 79 ILE A O 1
ATOM 650 N N . ARG A 1 80 ? 21.029 1.194 -12.650 1.00 59.44 80 ARG A N 1
ATOM 651 C CA . ARG A 1 80 ? 22.299 1.552 -13.315 1.00 59.44 80 ARG A CA 1
ATOM 652 C C . ARG A 1 80 ? 22.454 1.028 -14.755 1.00 59.44 80 ARG A C 1
ATOM 654 O O . ARG A 1 80 ? 23.379 1.468 -15.428 1.00 59.44 80 ARG A O 1
ATOM 661 N N . GLU A 1 81 ? 21.566 0.159 -15.241 1.00 55.09 81 GLU A N 1
ATOM 662 C CA . GLU A 1 81 ? 21.704 -0.511 -16.545 1.00 55.09 81 GLU A CA 1
ATOM 663 C C . GLU A 1 81 ? 20.667 -0.133 -17.633 1.00 55.09 81 GLU A C 1
ATOM 665 O O . GLU A 1 81 ? 20.717 -0.696 -18.724 1.00 55.09 81 GLU A O 1
ATOM 670 N N . SER A 1 82 ? 19.734 0.811 -17.428 1.00 55.16 82 SER A N 1
ATOM 671 C CA . SER A 1 82 ? 18.692 1.091 -18.446 1.00 55.16 82 SER A CA 1
ATOM 672 C C . SER A 1 82 ? 19.071 2.190 -19.459 1.00 55.16 82 SER A C 1
ATOM 674 O O . SER A 1 82 ? 19.323 3.329 -19.071 1.00 55.16 82 SER A O 1
ATOM 676 N N . VAL A 1 83 ? 19.046 1.858 -20.758 1.00 56.34 83 VAL A N 1
ATOM 677 C CA . VAL A 1 83 ? 19.674 2.610 -21.874 1.00 56.34 83 VAL A CA 1
ATOM 678 C C . VAL A 1 83 ? 18.761 3.652 -22.568 1.00 56.34 83 VAL A C 1
ATOM 680 O O . VAL A 1 83 ? 19.239 4.426 -23.391 1.00 56.34 83 VAL A O 1
ATOM 683 N N . GLU A 1 84 ? 17.476 3.789 -22.216 1.00 64.25 84 GLU A N 1
ATOM 684 C CA . GLU A 1 84 ? 16.565 4.735 -22.900 1.00 64.25 84 GLU A CA 1
ATOM 685 C C . GLU A 1 84 ? 15.780 5.640 -21.932 1.00 64.25 84 GLU A C 1
ATOM 687 O O . GLU A 1 84 ? 14.734 5.276 -21.388 1.00 64.25 84 GLU A O 1
ATOM 692 N N . GLY A 1 85 ? 16.263 6.874 -21.743 1.00 66.69 85 GLY A N 1
ATOM 693 C CA . GLY A 1 85 ? 15.714 7.823 -20.763 1.00 66.69 85 GLY A CA 1
ATOM 694 C C . GLY A 1 85 ? 14.243 8.217 -20.980 1.00 66.69 85 GLY A C 1
ATOM 695 O O . GLY A 1 85 ? 13.535 8.506 -20.018 1.00 66.69 85 GLY A O 1
ATOM 696 N N . LEU A 1 86 ? 13.740 8.188 -22.219 1.00 63.22 86 LEU A N 1
ATOM 697 C CA . LEU A 1 86 ? 12.350 8.557 -22.532 1.00 63.22 86 LEU A CA 1
ATOM 698 C C . LEU A 1 86 ? 11.346 7.511 -22.010 1.00 63.22 86 LEU A C 1
ATOM 700 O O . LEU A 1 86 ? 10.362 7.861 -2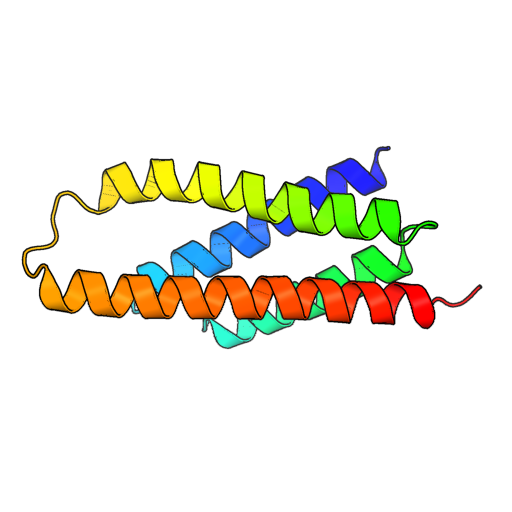1.355 1.00 63.22 86 LEU A O 1
ATOM 704 N N . VAL A 1 87 ? 11.636 6.223 -22.223 1.00 68.06 87 VAL A N 1
ATOM 705 C CA . VAL A 1 87 ? 10.837 5.097 -21.706 1.00 68.06 87 VAL A CA 1
ATOM 706 C C . VAL A 1 87 ? 10.896 5.058 -20.178 1.00 68.06 87 VAL A C 1
ATOM 708 O O . VAL A 1 87 ? 9.880 4.830 -19.516 1.00 68.06 87 VAL A O 1
ATOM 711 N N . GLN A 1 88 ? 12.060 5.368 -19.605 1.00 72.25 88 GLN A N 1
ATOM 712 C CA . GLN A 1 88 ? 12.253 5.451 -18.161 1.00 72.25 88 GLN A CA 1
ATOM 713 C C . GLN A 1 88 ? 11.389 6.550 -17.521 1.00 72.25 88 GLN A C 1
ATOM 715 O O . GLN A 1 88 ? 10.709 6.293 -16.527 1.00 72.25 88 GLN A O 1
ATOM 720 N N . ILE A 1 89 ? 11.348 7.755 -18.105 1.00 73.50 89 ILE A N 1
ATOM 721 C CA . ILE A 1 89 ? 10.531 8.871 -17.597 1.00 73.50 89 ILE A CA 1
ATOM 722 C C . ILE A 1 89 ? 9.037 8.530 -17.635 1.00 73.50 89 ILE A C 1
ATOM 724 O O . ILE A 1 89 ? 8.324 8.785 -16.662 1.00 73.50 89 ILE A O 1
ATOM 728 N N . ILE A 1 90 ? 8.550 7.948 -18.735 1.00 73.38 90 ILE A N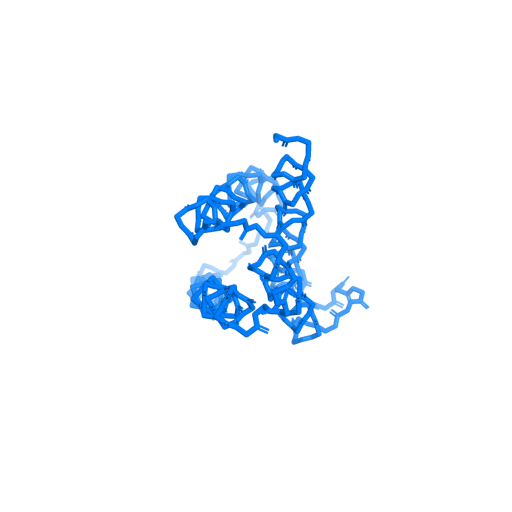 1
ATOM 729 C CA . ILE A 1 90 ? 7.138 7.553 -18.863 1.00 73.38 90 ILE A CA 1
ATOM 730 C C . ILE A 1 90 ? 6.791 6.477 -17.826 1.00 73.38 90 ILE A C 1
ATOM 732 O O . ILE A 1 90 ? 5.783 6.593 -17.129 1.00 73.38 90 ILE A O 1
ATOM 736 N N . THR A 1 91 ? 7.658 5.479 -17.662 1.00 77.00 91 THR A N 1
ATOM 737 C CA . THR A 1 91 ? 7.471 4.393 -16.691 1.00 77.00 91 THR A CA 1
ATOM 738 C C . THR A 1 91 ? 7.435 4.923 -15.254 1.00 77.00 91 THR A C 1
ATOM 740 O O . THR A 1 91 ? 6.520 4.601 -14.498 1.00 77.00 91 THR A O 1
ATOM 743 N N . LEU A 1 92 ? 8.352 5.823 -14.886 1.00 77.56 92 LEU A N 1
ATOM 744 C CA . LEU A 1 92 ? 8.382 6.462 -13.565 1.00 77.56 92 LEU A CA 1
ATOM 745 C C . LEU A 1 92 ? 7.129 7.296 -13.270 1.00 77.56 92 LEU A C 1
ATOM 747 O O . LEU A 1 92 ? 6.629 7.277 -12.142 1.00 77.56 92 LEU A O 1
ATOM 751 N N . ARG A 1 93 ? 6.594 8.009 -14.271 1.00 81.06 93 ARG A N 1
ATOM 752 C CA . ARG A 1 93 ? 5.328 8.748 -14.133 1.00 81.06 93 ARG A CA 1
ATOM 753 C C . ARG A 1 93 ? 4.164 7.803 -13.851 1.00 81.06 93 ARG A C 1
ATOM 755 O O . ARG A 1 93 ? 3.396 8.059 -12.928 1.00 81.06 93 ARG A O 1
ATOM 762 N N . MET A 1 94 ? 4.064 6.700 -14.590 1.00 81.06 94 MET A N 1
ATOM 763 C CA . MET A 1 94 ? 3.013 5.696 -14.386 1.00 81.06 94 MET A CA 1
ATOM 764 C C . MET A 1 94 ? 3.118 5.023 -13.013 1.00 81.06 94 MET A C 1
ATOM 766 O O . MET A 1 94 ? 2.105 4.875 -12.331 1.00 81.06 94 MET A O 1
ATOM 770 N N . ILE A 1 95 ? 4.334 4.691 -12.566 1.00 83.56 95 ILE A N 1
ATOM 771 C CA . ILE A 1 95 ? 4.583 4.158 -11.219 1.00 83.56 95 ILE A CA 1
ATOM 772 C C . ILE A 1 95 ? 4.151 5.173 -10.157 1.00 83.56 95 ILE A C 1
ATOM 774 O O . ILE A 1 95 ? 3.464 4.813 -9.208 1.00 83.56 95 ILE A O 1
ATOM 778 N N . SER A 1 96 ? 4.488 6.450 -10.332 1.00 85.00 96 SER A N 1
ATOM 779 C CA . SER A 1 96 ? 4.135 7.504 -9.374 1.00 85.00 96 SER A CA 1
ATOM 780 C C . SER A 1 96 ? 2.619 7.708 -9.262 1.00 85.00 96 SER A C 1
ATOM 782 O O . SER A 1 96 ? 2.095 7.794 -8.152 1.00 85.00 96 SER A O 1
ATOM 784 N N . ILE A 1 97 ? 1.903 7.732 -10.394 1.00 87.00 97 ILE A N 1
ATOM 785 C CA . ILE A 1 97 ? 0.432 7.811 -10.424 1.00 87.00 97 ILE A CA 1
ATOM 786 C C . ILE A 1 97 ? -0.173 6.597 -9.717 1.00 87.00 97 ILE A C 1
ATOM 788 O O . ILE A 1 97 ? -1.010 6.756 -8.834 1.00 87.00 97 ILE A O 1
ATOM 792 N N . SER A 1 98 ? 0.300 5.399 -10.058 1.00 88.06 98 SER A N 1
ATOM 793 C CA . SER A 1 98 ? -0.114 4.140 -9.439 1.00 88.06 98 SER A CA 1
ATOM 794 C C . SER A 1 98 ? 0.052 4.161 -7.914 1.00 88.06 98 SER A C 1
ATOM 796 O O . SER A 1 98 ? -0.894 3.875 -7.181 1.00 88.06 98 SER A O 1
ATOM 798 N N . LEU A 1 99 ? 1.218 4.580 -7.413 1.00 89.25 99 LEU A N 1
ATOM 799 C CA . LEU A 1 99 ? 1.487 4.642 -5.976 1.00 89.25 99 LEU A CA 1
ATOM 800 C C . LEU A 1 99 ? 0.589 5.641 -5.256 1.00 89.25 99 LEU A C 1
ATOM 802 O O . LEU A 1 99 ? 0.091 5.334 -4.173 1.00 89.25 99 LEU A O 1
ATOM 806 N N . LEU A 1 100 ? 0.343 6.804 -5.863 1.00 91.75 100 LEU A N 1
ATOM 807 C CA . LEU A 1 100 ? -0.597 7.775 -5.321 1.00 91.75 100 LEU A CA 1
ATOM 808 C C . LEU A 1 100 ? -2.009 7.185 -5.256 1.00 91.75 100 LEU A C 1
ATOM 810 O O . LEU A 1 100 ? -2.654 7.269 -4.214 1.00 91.75 100 LEU A O 1
ATOM 814 N N . THR A 1 101 ? -2.469 6.535 -6.329 1.00 92.38 101 THR A N 1
ATOM 815 C CA . THR A 1 101 ? -3.778 5.872 -6.365 1.00 92.38 101 THR A CA 1
ATOM 816 C C . THR A 1 101 ? -3.900 4.817 -5.271 1.00 92.38 101 THR A C 1
ATOM 818 O O . THR A 1 101 ? -4.878 4.825 -4.526 1.00 92.38 101 THR A O 1
ATOM 821 N N . VAL A 1 102 ? -2.902 3.942 -5.127 1.00 93.25 102 VAL A N 1
ATOM 822 C CA . VAL A 1 102 ? -2.899 2.886 -4.107 1.00 93.25 102 VAL A CA 1
ATOM 823 C C . VAL A 1 102 ? -2.894 3.482 -2.702 1.00 93.25 102 VAL A C 1
ATOM 825 O O . VAL A 1 102 ? -3.646 3.025 -1.844 1.00 93.25 102 VAL A O 1
ATOM 828 N N . PHE A 1 103 ? -2.111 4.530 -2.451 1.00 95.31 103 PHE A N 1
ATOM 829 C CA . PHE A 1 103 ? -2.089 5.216 -1.160 1.00 95.31 103 PHE A CA 1
ATOM 830 C C . PHE A 1 103 ? -3.436 5.881 -0.821 1.00 95.31 103 PHE A C 1
ATOM 832 O O . PHE A 1 103 ? -3.955 5.727 0.291 1.00 95.31 103 PHE A O 1
ATOM 839 N N . THR A 1 104 ? -4.044 6.586 -1.779 1.00 95.94 104 THR A N 1
ATOM 840 C CA . THR A 1 104 ? -5.368 7.197 -1.601 1.00 95.94 104 THR A CA 1
ATOM 841 C C . THR A 1 104 ? -6.430 6.131 -1.348 1.00 95.94 104 THR A C 1
ATOM 843 O O . THR A 1 104 ? -7.206 6.257 -0.401 1.00 95.94 104 THR A O 1
ATOM 846 N N . LEU A 1 105 ? -6.428 5.046 -2.128 1.00 95.62 105 LEU A N 1
ATOM 847 C CA . LEU A 1 105 ? -7.353 3.929 -1.952 1.00 95.62 105 LEU A CA 1
ATOM 848 C C . LEU A 1 105 ? -7.178 3.273 -0.580 1.00 95.62 105 LEU A C 1
ATOM 850 O O . LEU A 1 105 ? -8.162 3.024 0.105 1.00 95.62 105 LEU A O 1
ATOM 854 N N . SER A 1 106 ? -5.937 3.074 -0.137 1.00 96.38 106 SER A N 1
ATOM 855 C CA . SER A 1 106 ? -5.625 2.543 1.195 1.00 96.38 106 SER A CA 1
ATOM 856 C C . SER A 1 106 ? -6.220 3.411 2.298 1.00 96.38 106 SER A C 1
ATOM 858 O O . SER A 1 106 ? -6.846 2.903 3.225 1.00 96.38 106 SER A O 1
ATOM 860 N N . SER A 1 107 ? -6.090 4.733 2.176 1.00 96.38 107 SER A N 1
ATOM 861 C CA . SER A 1 107 ? -6.656 5.685 3.136 1.00 96.38 107 SER A CA 1
ATOM 862 C C . SER A 1 107 ? -8.187 5.626 3.166 1.00 96.38 107 SER A C 1
ATOM 864 O O . SER A 1 107 ? -8.780 5.623 4.244 1.00 96.38 107 SER A O 1
ATOM 866 N N . ILE A 1 108 ? -8.830 5.512 1.998 1.00 97.12 108 ILE A N 1
ATOM 867 C CA . ILE A 1 108 ? -10.287 5.363 1.868 1.00 97.12 108 ILE A CA 1
ATOM 868 C C . ILE A 1 108 ? -10.759 4.024 2.455 1.00 97.12 108 ILE A C 1
ATOM 870 O O . ILE A 1 108 ? -11.696 3.994 3.249 1.00 97.12 108 ILE A O 1
ATOM 874 N N . CYS A 1 109 ? -10.100 2.914 2.122 1.00 96.25 109 CYS A N 1
ATOM 875 C CA . CYS A 1 109 ? -10.424 1.592 2.655 1.00 96.25 109 CYS A CA 1
ATOM 876 C C . CYS A 1 109 ? -10.248 1.541 4.172 1.00 96.25 109 CYS A C 1
ATOM 878 O O . CYS A 1 109 ? -11.106 1.008 4.870 1.00 96.25 109 CYS A O 1
ATOM 880 N N . ALA A 1 110 ? -9.176 2.134 4.697 1.00 95.19 110 ALA A N 1
ATOM 881 C CA . ALA A 1 110 ? -8.951 2.234 6.131 1.00 95.19 110 ALA A CA 1
ATOM 882 C C . ALA A 1 110 ? -10.000 3.117 6.823 1.00 95.19 110 ALA A C 1
ATOM 884 O O . ALA A 1 110 ? -10.455 2.796 7.919 1.00 95.19 110 ALA A O 1
ATOM 885 N N . PHE A 1 111 ? -10.438 4.199 6.177 1.00 95.75 111 PHE A N 1
ATOM 886 C CA . PHE A 1 111 ? -11.545 5.015 6.668 1.00 95.75 111 PHE A CA 1
ATOM 887 C C . PHE A 1 111 ? -12.857 4.228 6.732 1.00 95.75 111 PHE A C 1
ATOM 889 O O . PHE A 1 111 ? -13.522 4.238 7.768 1.00 95.75 111 PHE A O 1
ATOM 896 N N . PHE A 1 112 ? -13.209 3.495 5.674 1.00 95.81 112 PHE A N 1
ATOM 897 C CA . PHE A 1 112 ? -14.414 2.669 5.686 1.00 95.81 112 PHE A CA 1
ATOM 898 C C . PHE A 1 112 ? -14.326 1.523 6.695 1.00 95.81 112 PHE A C 1
ATOM 900 O O . PHE A 1 112 ? -15.281 1.304 7.436 1.00 95.81 112 PHE A O 1
ATOM 907 N N . GLY A 1 113 ? -13.176 0.856 6.805 1.00 93.75 113 GLY A N 1
ATOM 908 C CA . GLY A 1 113 ? -12.952 -0.162 7.829 1.00 93.75 113 GLY A CA 1
ATOM 909 C C . GLY A 1 113 ? -13.140 0.387 9.243 1.00 93.75 113 GLY A C 1
ATOM 910 O O . GLY A 1 113 ? -13.757 -0.263 10.079 1.00 93.75 113 GLY A O 1
ATOM 911 N 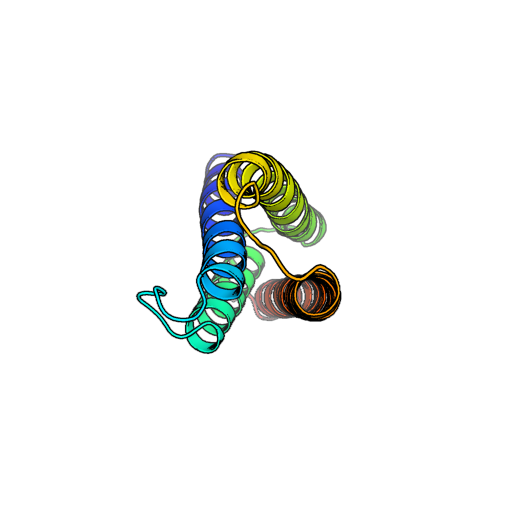N . TYR A 1 114 ? -12.678 1.613 9.500 1.00 94.19 114 TYR A N 1
ATOM 912 C CA . TYR A 1 114 ? -12.909 2.298 10.771 1.00 94.19 114 TYR A CA 1
ATOM 913 C C . TYR A 1 114 ? -14.392 2.644 10.999 1.00 94.19 114 TYR A C 1
ATOM 915 O O . TYR A 1 114 ? -14.908 2.446 12.100 1.00 94.19 114 TYR A O 1
ATOM 923 N N . MET A 1 115 ? -15.085 3.146 9.970 1.00 93.88 115 MET A N 1
ATOM 924 C CA . MET A 1 115 ? -16.495 3.548 10.045 1.00 93.88 115 MET A CA 1
ATOM 925 C C . MET A 1 115 ? -17.434 2.363 10.296 1.00 93.88 115 MET A C 1
ATOM 927 O O . MET A 1 115 ? -18.341 2.465 11.119 1.00 93.88 115 MET A O 1
ATOM 931 N N . PHE A 1 116 ? -17.213 1.247 9.602 1.00 92.00 116 PHE A N 1
ATOM 932 C CA . PHE A 1 116 ? -18.066 0.058 9.653 1.00 92.00 116 PHE A CA 1
ATOM 933 C C . PHE A 1 116 ? -17.603 -0.979 10.680 1.00 92.00 116 PHE A C 1
ATOM 935 O O . PHE A 1 116 ? -17.982 -2.149 10.590 1.00 92.00 116 PHE A O 1
ATOM 942 N N . ARG A 1 117 ? -16.788 -0.581 11.665 1.00 87.94 117 ARG A N 1
ATOM 943 C CA . ARG A 1 117 ? -16.337 -1.522 12.689 1.00 87.94 117 ARG A CA 1
ATOM 944 C C . ARG A 1 117 ? -17.517 -2.040 13.510 1.00 87.94 117 ARG A C 1
ATOM 946 O O . ARG A 1 117 ? -18.327 -1.251 14.005 1.00 87.94 117 ARG A O 1
ATOM 953 N N . SER A 1 118 ? -17.587 -3.356 13.706 1.00 76.12 118 SER A N 1
ATOM 954 C CA . SER A 1 118 ? -18.506 -3.932 14.693 1.00 76.12 118 SER A CA 1
ATOM 955 C C . SER A 1 118 ? -18.046 -3.479 16.077 1.00 76.12 118 SER A C 1
ATOM 957 O O . SER A 1 118 ? -16.880 -3.676 16.425 1.00 76.12 118 SER A O 1
ATOM 959 N N . ARG A 1 119 ? -18.926 -2.796 16.816 1.00 64.19 119 ARG A N 1
ATOM 960 C CA . ARG A 1 119 ? -18.647 -2.356 18.190 1.00 64.19 119 ARG A CA 1
ATOM 961 C C . ARG A 1 119 ? -18.527 -3.537 19.138 1.00 64.19 119 ARG A C 1
ATOM 963 O O . ARG A 1 119 ? -19.265 -4.523 18.926 1.00 64.19 119 ARG A O 1
#